Protein AF-A0AAD0AKQ8-F1 (afdb_monomer_lite)

pLDDT: mean 84.92, std 14.53, range [39.53, 98.38]

Secondary structure (DSSP, 8-state):
--------HHHHHHHHHHHTSEEEEEEE--S--TTEEEEEEEEEEETTEEEEEEEEEESS-EEEEEEE-SS--SSPPEEEEEE--S----S----EEE--SSSEEEEEEE-SEEEEEEEEE-

Structure (mmCIF, N/CA/C/O backbone):
data_AF-A0AAD0AKQ8-F1
#
_entry.id   AF-A0AAD0AKQ8-F1
#
loop_
_atom_site.group_PDB
_atom_site.id
_atom_site.type_symbol
_atom_site.label_atom_id
_atom_site.label_alt_id
_atom_site.label_comp_id
_atom_site.label_asym_id
_atom_site.label_entity_id
_atom_site.label_seq_id
_atom_site.pdbx_PDB_ins_code
_atom_site.Cartn_x
_atom_site.Cartn_y
_atom_site.Cartn_z
_atom_site.occupancy
_atom_site.B_iso_or_equiv
_atom_site.auth_seq_id
_atom_site.auth_comp_id
_atom_site.auth_asym_id
_atom_site.auth_atom_id
_atom_site.pdbx_PDB_model_num
ATOM 1 N N . MET A 1 1 ? -43.430 28.133 35.593 1.00 39.53 1 MET A N 1
ATOM 2 C CA . MET A 1 1 ? -43.155 26.712 35.284 1.00 39.53 1 MET A CA 1
ATOM 3 C C . MET A 1 1 ? -42.201 26.670 34.103 1.00 39.53 1 MET A C 1
ATOM 5 O O . MET A 1 1 ? -42.610 27.032 33.011 1.00 39.53 1 MET A O 1
ATOM 9 N N . GLY A 1 2 ? -40.925 26.357 34.333 1.00 46.75 2 GLY A N 1
ATOM 10 C CA . GLY A 1 2 ? -39.937 26.196 33.262 1.00 46.75 2 GLY A CA 1
ATOM 11 C C . GLY A 1 2 ? -39.830 24.722 32.888 1.00 46.75 2 GLY A C 1
ATOM 12 O O . GLY A 1 2 ? -39.610 23.892 33.766 1.00 46.75 2 GLY A O 1
ATOM 13 N N . TYR A 1 3 ? -40.025 24.396 31.613 1.00 47.19 3 TYR A N 1
ATOM 14 C CA . TYR A 1 3 ? -39.891 23.035 31.103 1.00 47.19 3 TYR A CA 1
ATOM 15 C C . TYR A 1 3 ? -38.404 22.679 30.989 1.00 47.19 3 TYR A C 1
ATOM 17 O O . TYR A 1 3 ? -37.707 23.175 30.108 1.00 47.19 3 TYR A O 1
ATOM 25 N N . THR A 1 4 ? -37.900 21.821 31.872 1.00 50.22 4 THR A N 1
ATOM 26 C CA . THR A 1 4 ? -36.615 21.148 31.670 1.00 50.22 4 THR A CA 1
ATOM 27 C C . THR A 1 4 ? -36.821 20.010 30.676 1.00 50.22 4 THR A C 1
ATOM 29 O O . THR A 1 4 ? -37.441 18.993 30.978 1.00 50.22 4 THR A O 1
ATOM 32 N N . THR A 1 5 ? -36.324 20.171 29.451 1.00 57.78 5 THR A N 1
ATOM 33 C CA . THR A 1 5 ? -36.323 19.093 28.457 1.00 57.78 5 THR A CA 1
ATOM 34 C C . THR A 1 5 ? -35.357 17.993 28.894 1.00 57.78 5 THR A C 1
ATOM 36 O O . THR A 1 5 ? -34.135 18.142 28.811 1.00 57.78 5 THR A O 1
ATOM 39 N N . PHE A 1 6 ? -35.904 16.870 29.359 1.00 62.31 6 PHE A N 1
ATOM 40 C CA . PHE A 1 6 ? -35.169 15.636 29.617 1.00 62.31 6 PHE A CA 1
ATOM 41 C C . PHE A 1 6 ? -34.800 14.980 28.286 1.00 62.31 6 PHE A C 1
ATOM 43 O O . PHE A 1 6 ? -35.498 14.091 27.813 1.00 62.31 6 PHE A O 1
ATOM 50 N N . LEU A 1 7 ? -33.704 15.411 27.661 1.00 66.62 7 LEU A N 1
ATOM 51 C CA . LEU A 1 7 ? -33.114 14.626 26.579 1.00 66.62 7 LEU A CA 1
ATOM 52 C C . LEU A 1 7 ? -32.382 13.415 27.185 1.00 66.62 7 LEU A C 1
ATOM 54 O O . LEU A 1 7 ? -31.457 13.612 27.990 1.00 66.62 7 LEU A O 1
ATOM 58 N N . PRO A 1 8 ? -32.753 12.172 26.819 1.00 76.88 8 PRO A N 1
ATOM 59 C CA . PRO A 1 8 ? -32.001 10.974 27.168 1.00 76.88 8 PRO A CA 1
ATOM 60 C C . PRO A 1 8 ? -30.509 11.142 26.876 1.00 76.88 8 PRO A C 1
ATOM 62 O O . PRO A 1 8 ? -30.117 11.695 25.849 1.00 76.88 8 PRO A O 1
ATOM 65 N N . GLN A 1 9 ? -29.655 10.635 27.761 1.00 67.56 9 GLN A N 1
ATOM 66 C CA . GLN A 1 9 ? -28.196 10.731 27.629 1.00 67.56 9 GLN A CA 1
ATOM 67 C C . GLN A 1 9 ? -27.677 10.105 26.319 1.00 67.56 9 GLN A C 1
ATOM 69 O O . GLN A 1 9 ? -26.698 10.578 25.748 1.00 67.56 9 GLN A O 1
ATOM 74 N N . VAL A 1 10 ? -28.403 9.116 25.785 1.00 63.41 10 VAL A N 1
ATOM 75 C CA . VAL A 1 10 ? -28.171 8.516 24.460 1.00 63.41 10 VAL A CA 1
ATOM 76 C C . VAL A 1 10 ? -28.232 9.559 23.337 1.00 63.41 10 VAL A C 1
ATOM 78 O O . VAL A 1 10 ? -27.360 9.567 22.473 1.00 63.41 10 VAL A O 1
ATOM 81 N N . LEU A 1 11 ? -29.206 10.474 23.372 1.00 67.19 11 LEU A N 1
ATOM 82 C CA . LEU A 1 11 ? -29.367 11.524 22.360 1.00 67.19 11 LEU A CA 1
ATOM 83 C C . L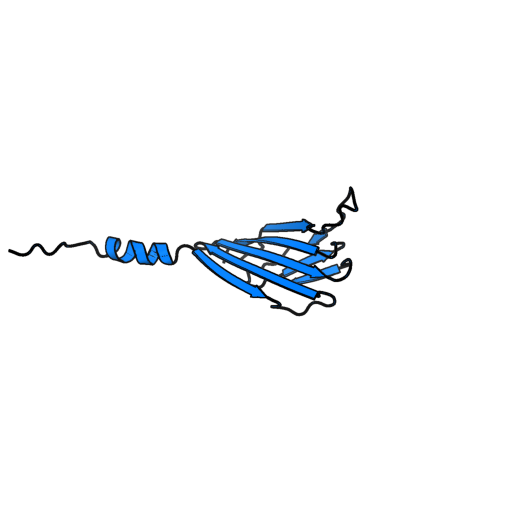EU A 1 11 ? -28.307 12.625 22.494 1.00 67.19 11 LEU A C 1
ATOM 85 O O . LEU A 1 11 ? -27.900 13.198 21.491 1.00 67.19 11 LEU A O 1
ATOM 89 N N . ARG A 1 12 ? -27.802 12.876 23.709 1.00 65.94 12 ARG A N 1
ATOM 90 C CA . ARG A 1 12 ? -26.686 13.813 23.934 1.00 65.94 12 ARG A CA 1
ATOM 91 C C . ARG A 1 12 ? -25.347 13.283 23.428 1.00 65.94 12 ARG A C 1
ATOM 93 O O . ARG A 1 12 ? -24.521 14.063 22.975 1.00 65.94 12 ARG A O 1
ATOM 100 N N . ASN A 1 13 ? -25.149 11.968 23.475 1.00 65.44 13 ASN A N 1
ATOM 101 C CA . ASN A 1 13 ? -23.910 11.329 23.030 1.00 65.44 13 ASN A CA 1
ATOM 102 C C . ASN A 1 13 ? -23.914 10.976 21.534 1.00 65.44 13 ASN A C 1
ATOM 104 O O . ASN A 1 13 ? -22.875 10.594 20.995 1.00 65.44 13 ASN A O 1
ATOM 108 N N . PHE A 1 14 ? -25.063 11.078 20.861 1.00 67.00 14 PHE A N 1
ATOM 109 C CA . PHE A 1 14 ? -25.197 10.762 19.440 1.00 67.00 14 PHE A CA 1
ATOM 110 C C . PHE A 1 14 ? -24.307 11.642 18.536 1.00 67.00 14 PHE A C 1
ATOM 112 O O . PHE A 1 14 ? -23.567 11.067 17.738 1.00 67.00 14 PHE A O 1
ATOM 119 N N . PRO A 1 15 ? -24.261 12.983 18.690 1.00 63.91 15 PRO A N 1
ATOM 120 C CA . PRO A 1 15 ? -23.389 13.839 17.879 1.00 63.91 15 PRO A CA 1
ATOM 121 C C . PRO A 1 15 ? -21.902 13.495 18.054 1.00 63.91 15 PRO A C 1
ATOM 123 O O . PRO A 1 15 ? -21.191 13.318 17.074 1.00 63.91 15 PRO A O 1
ATOM 126 N N . ILE A 1 16 ? -21.464 13.257 19.296 1.00 64.94 16 ILE A N 1
ATOM 127 C CA . ILE A 1 16 ? -20.068 12.925 19.641 1.00 64.94 16 ILE A CA 1
ATOM 128 C C . ILE A 1 16 ? -19.635 11.573 19.040 1.00 64.94 16 ILE A C 1
ATOM 130 O O . ILE A 1 16 ? -18.486 11.387 18.631 1.00 64.94 16 ILE A O 1
ATOM 134 N N . ARG A 1 17 ? -20.557 10.600 18.978 1.00 62.66 17 ARG A N 1
ATOM 135 C CA . ARG A 1 17 ? -20.319 9.306 18.316 1.00 62.66 17 ARG A CA 1
ATOM 136 C C . ARG A 1 17 ? -20.220 9.445 16.795 1.00 62.66 17 ARG A C 1
ATOM 138 O O . ARG A 1 17 ? -19.402 8.754 16.196 1.00 62.66 17 ARG A O 1
ATOM 145 N N . MET A 1 18 ? -21.011 10.330 16.188 1.00 66.31 18 MET A N 1
ATOM 146 C CA . MET A 1 18 ? -20.960 10.610 14.748 1.00 66.31 18 MET A CA 1
ATOM 147 C C . MET A 1 18 ? -19.704 11.401 14.350 1.00 66.31 18 MET A C 1
ATOM 149 O O . MET A 1 18 ? -19.147 11.161 13.285 1.00 66.31 18 MET A O 1
ATOM 153 N N . GLU A 1 19 ? -19.205 12.286 15.215 1.00 60.44 19 GLU A N 1
ATOM 154 C CA . GLU A 1 19 ? -17.961 13.040 14.984 1.00 60.44 19 GLU A CA 1
ATOM 155 C C . GLU A 1 19 ? -16.714 12.141 14.918 1.00 60.44 19 GLU A C 1
ATOM 157 O O . GLU A 1 19 ? -15.734 12.488 14.266 1.00 60.44 19 GLU A O 1
ATOM 162 N N . ASN A 1 20 ? -16.750 10.957 15.541 1.00 66.69 20 ASN A N 1
ATOM 163 C CA . ASN A 1 20 ? -15.647 9.987 15.538 1.00 66.69 20 ASN A CA 1
ATOM 164 C C . ASN A 1 20 ? -15.863 8.802 14.585 1.00 66.69 20 ASN A C 1
ATOM 166 O O . ASN A 1 20 ? -15.127 7.815 14.659 1.00 66.69 20 ASN A O 1
ATOM 170 N N . LEU A 1 21 ? -16.871 8.870 13.711 1.00 80.25 21 LEU A N 1
ATOM 171 C CA . LEU A 1 21 ? -17.234 7.753 12.838 1.00 80.25 21 LEU A CA 1
ATOM 172 C C . LEU A 1 21 ? -16.138 7.443 11.810 1.00 80.25 21 LEU A C 1
ATOM 174 O O . LEU A 1 21 ? -15.926 6.281 11.468 1.00 80.25 21 LEU A O 1
ATOM 178 N N . SER A 1 22 ? -15.425 8.481 11.364 1.00 86.69 22 SER A N 1
ATOM 179 C CA . SER A 1 22 ? -14.286 8.387 10.456 1.00 86.69 22 SER A CA 1
ATOM 180 C C . SER A 1 22 ? -13.126 9.261 10.925 1.00 86.69 22 SER A C 1
ATOM 182 O O . SER A 1 22 ? -13.332 10.416 11.291 1.00 86.69 22 SER A O 1
ATOM 184 N N . LYS A 1 23 ? -11.900 8.744 10.851 1.00 92.69 23 LYS A N 1
ATOM 185 C CA . LYS A 1 23 ? -10.662 9.499 11.081 1.00 92.69 23 LYS A CA 1
ATOM 186 C C . LYS A 1 23 ? -9.857 9.566 9.794 1.00 92.69 23 LYS A C 1
ATOM 188 O O . LYS A 1 23 ? -9.777 8.568 9.084 1.00 92.69 23 LYS A O 1
ATOM 193 N N . TYR A 1 24 ? -9.250 10.718 9.537 1.00 94.88 24 TYR A N 1
ATOM 194 C CA . TYR A 1 24 ? -8.348 10.945 8.414 1.00 94.88 24 TYR A CA 1
ATOM 195 C C . TYR A 1 24 ? -6.974 11.366 8.938 1.00 94.88 24 TYR A C 1
ATOM 197 O O . TYR A 1 24 ? -6.873 12.278 9.758 1.00 94.88 24 TYR A O 1
ATOM 205 N N . GLU A 1 25 ? -5.924 10.715 8.452 1.00 96.69 25 GLU A N 1
ATOM 206 C CA . GLU A 1 25 ? -4.532 11.075 8.701 1.00 96.69 25 GLU A CA 1
ATOM 207 C C . GLU A 1 25 ? -3.793 11.165 7.361 1.00 96.69 25 GLU A C 1
ATOM 209 O O . GLU A 1 25 ? -4.039 10.378 6.445 1.00 96.69 25 GLU A O 1
ATOM 214 N N . PHE A 1 26 ? -2.855 12.104 7.260 1.00 97.50 26 PHE A N 1
ATOM 215 C CA . PHE A 1 26 ? -1.970 12.231 6.108 1.00 97.50 26 PHE A CA 1
ATOM 216 C C . PHE A 1 26 ? -0.518 12.079 6.558 1.00 97.50 26 PHE A C 1
ATOM 218 O O . PHE A 1 26 ? -0.095 12.734 7.512 1.00 97.50 26 PHE A O 1
ATOM 225 N N . LYS A 1 27 ? 0.246 11.216 5.886 1.00 97.31 27 LYS A N 1
ATOM 226 C CA . LYS A 1 27 ? 1.674 11.004 6.160 1.00 97.31 27 LYS A CA 1
ATOM 227 C C . LYS A 1 27 ? 2.484 11.138 4.882 1.00 97.31 27 LYS A C 1
ATOM 229 O O . LYS A 1 27 ? 2.050 10.701 3.826 1.00 97.31 27 LYS A O 1
ATOM 234 N N . ASN A 1 28 ? 3.694 11.663 5.011 1.00 96.12 28 ASN A N 1
ATOM 235 C CA . ASN A 1 28 ? 4.694 11.672 3.949 1.00 96.12 28 ASN A CA 1
ATOM 236 C C . ASN A 1 28 ? 5.958 10.984 4.448 1.00 96.12 28 ASN A C 1
ATOM 238 O O . ASN A 1 28 ? 6.293 11.122 5.624 1.00 96.12 28 ASN A O 1
ATOM 242 N N . ASN A 1 29 ? 6.664 10.299 3.547 1.00 91.12 29 ASN A N 1
ATOM 243 C CA . ASN A 1 29 ? 8.013 9.771 3.785 1.00 91.12 29 ASN A CA 1
ATOM 244 C C . ASN A 1 29 ? 8.158 9.013 5.124 1.00 91.12 29 ASN A C 1
ATOM 246 O O . ASN A 1 29 ? 9.094 9.257 5.884 1.00 91.12 29 ASN A O 1
ATOM 250 N N . TRP A 1 30 ? 7.206 8.121 5.436 1.00 93.38 30 TRP A N 1
ATOM 251 C CA . TRP A 1 30 ? 7.195 7.353 6.695 1.00 93.38 30 TRP A CA 1
ATOM 252 C C . TRP A 1 30 ? 8.256 6.249 6.741 1.00 93.38 30 TRP A C 1
ATOM 254 O O . TRP A 1 30 ? 8.543 5.713 7.809 1.00 93.38 30 TRP A O 1
ATOM 264 N N . GLU A 1 31 ? 8.843 5.917 5.597 1.00 91.19 31 GLU A N 1
ATOM 265 C CA . GLU A 1 31 ? 9.966 5.001 5.466 1.00 91.19 31 GLU A CA 1
ATOM 266 C C . GLU A 1 31 ? 11.011 5.565 4.497 1.00 91.19 31 GLU A C 1
ATOM 268 O O . GLU A 1 31 ? 10.777 6.549 3.793 1.00 91.19 31 GLU A O 1
ATOM 273 N N . LYS A 1 32 ? 12.186 4.931 4.452 1.00 89.69 32 LYS A N 1
ATOM 274 C CA . LYS A 1 32 ? 13.250 5.278 3.509 1.00 89.69 32 LYS A CA 1
ATOM 275 C C . LYS A 1 32 ? 13.440 4.138 2.517 1.00 89.69 32 LYS A C 1
ATOM 277 O O . LYS A 1 32 ? 13.980 3.095 2.874 1.00 89.69 32 LYS A O 1
ATOM 282 N N . ILE A 1 33 ? 13.048 4.370 1.267 1.00 89.88 33 ILE A N 1
ATOM 283 C CA . ILE A 1 33 ? 13.236 3.428 0.160 1.00 89.88 33 ILE A CA 1
ATOM 284 C C . ILE A 1 33 ? 14.252 4.018 -0.818 1.00 89.88 33 ILE A C 1
ATOM 286 O O . ILE A 1 33 ? 14.207 5.201 -1.155 1.00 89.88 33 ILE A O 1
ATOM 290 N N . ILE A 1 34 ? 15.188 3.191 -1.280 1.00 87.81 34 ILE A N 1
ATOM 291 C CA . ILE A 1 34 ? 16.191 3.604 -2.264 1.00 87.81 34 ILE A CA 1
ATOM 292 C C . ILE A 1 34 ? 15.473 3.993 -3.567 1.00 87.81 34 ILE A C 1
ATOM 294 O O . ILE A 1 34 ? 14.687 3.210 -4.093 1.00 87.81 34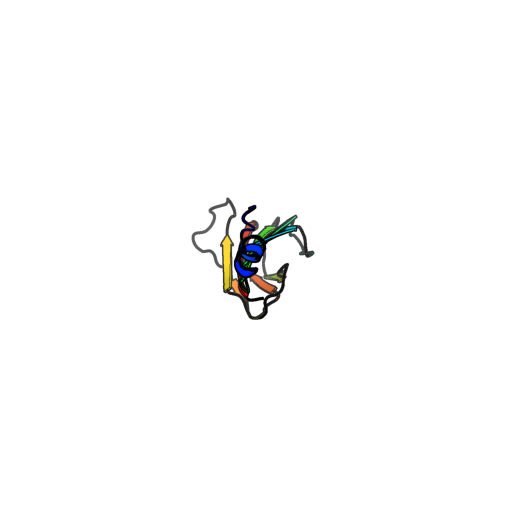 ILE A O 1
ATOM 298 N N . ASN A 1 35 ? 15.797 5.171 -4.113 1.00 87.56 35 ASN A N 1
ATOM 299 C CA . ASN A 1 35 ? 15.257 5.724 -5.372 1.00 87.56 35 ASN A CA 1
ATOM 300 C C . ASN A 1 35 ? 13.807 6.200 -5.336 1.00 87.56 35 ASN A C 1
ATOM 302 O O . ASN A 1 35 ? 13.262 6.523 -6.388 1.00 87.56 35 ASN A O 1
ATOM 306 N N . CYS A 1 36 ? 13.193 6.235 -4.157 1.00 90.88 36 CYS A N 1
ATOM 307 C CA . CYS A 1 36 ? 11.905 6.879 -3.970 1.00 90.88 36 CYS A CA 1
ATOM 308 C C . CYS A 1 36 ? 12.149 8.376 -3.760 1.00 90.88 36 CYS A C 1
ATOM 310 O O . CYS A 1 36 ? 12.731 8.763 -2.746 1.00 90.88 36 CYS A O 1
ATOM 312 N N . ASP A 1 37 ? 11.724 9.208 -4.708 1.00 91.56 37 ASP A N 1
ATOM 313 C CA . ASP A 1 37 ? 11.855 10.664 -4.609 1.00 91.56 37 ASP A CA 1
ATOM 314 C C . ASP A 1 37 ? 10.824 11.236 -3.632 1.00 91.56 37 ASP A C 1
ATOM 316 O O . ASP A 1 37 ? 11.108 12.170 -2.883 1.00 91.56 37 ASP A O 1
ATOM 320 N N . SER A 1 38 ? 9.614 10.668 -3.622 1.00 92.31 38 SER A N 1
ATOM 321 C CA . SER A 1 38 ? 8.574 11.024 -2.656 1.00 92.31 38 SER A CA 1
ATOM 322 C C . SER A 1 38 ? 7.567 9.898 -2.452 1.00 92.31 38 SER A C 1
ATOM 324 O O . SER A 1 38 ? 7.317 9.097 -3.352 1.00 92.31 38 SER A O 1
ATOM 326 N N . MET A 1 39 ? 6.969 9.865 -1.263 1.00 94.62 39 MET A N 1
ATOM 327 C CA . MET A 1 39 ? 5.815 9.022 -0.965 1.00 94.62 39 MET A CA 1
ATOM 328 C C . MET A 1 39 ? 4.827 9.756 -0.057 1.00 94.62 39 MET A C 1
ATOM 330 O O . MET A 1 39 ? 5.234 10.489 0.853 1.00 94.62 39 MET A O 1
ATOM 334 N N . SER A 1 40 ? 3.536 9.528 -0.278 1.00 97.06 40 SER A N 1
ATOM 335 C CA . SER A 1 40 ? 2.448 10.076 0.534 1.00 97.06 40 SER A CA 1
ATOM 336 C C . SER A 1 40 ? 1.391 9.018 0.837 1.00 97.06 40 SER A C 1
ATOM 338 O O . SER A 1 40 ? 1.219 8.056 0.091 1.00 97.06 40 SER A O 1
ATOM 340 N N . ALA A 1 41 ? 0.707 9.173 1.966 1.00 98.06 41 ALA A N 1
ATOM 341 C CA . ALA A 1 41 ? -0.311 8.257 2.445 1.00 98.06 41 ALA A CA 1
ATOM 342 C C . ALA A 1 41 ? -1.524 9.028 2.950 1.00 98.06 41 ALA A C 1
ATOM 344 O O . ALA A 1 41 ? -1.406 9.858 3.852 1.00 98.06 41 ALA A O 1
ATOM 345 N N . GLN A 1 42 ? -2.691 8.696 2.409 1.00 98.38 42 GLN A N 1
ATOM 346 C CA . GLN A 1 42 ? -3.987 9.063 2.969 1.00 98.38 42 GLN A CA 1
ATOM 347 C C . GLN A 1 42 ? -4.519 7.860 3.742 1.00 98.38 42 GLN A C 1
ATOM 349 O O . GLN A 1 42 ? -4.683 6.782 3.174 1.00 98.38 42 GLN A O 1
ATOM 354 N N . ILE A 1 43 ? -4.759 8.029 5.036 1.00 98.12 43 ILE A N 1
ATOM 355 C CA . ILE A 1 43 ? -5.145 6.955 5.951 1.00 98.12 43 ILE A CA 1
ATOM 356 C C . ILE A 1 43 ? -6.526 7.291 6.492 1.00 98.12 43 ILE A C 1
ATOM 358 O O . ILE A 1 43 ? -6.702 8.276 7.206 1.00 98.12 43 ILE A O 1
ATOM 362 N N . ILE A 1 44 ? -7.507 6.464 6.161 1.00 97.31 44 ILE A N 1
ATOM 363 C CA . ILE A 1 44 ? -8.903 6.652 6.536 1.00 97.31 44 ILE A CA 1
ATOM 364 C C . ILE A 1 44 ? -9.308 5.471 7.413 1.00 97.31 44 ILE A C 1
ATOM 366 O O . ILE A 1 44 ? -9.221 4.322 6.993 1.00 97.31 44 ILE A O 1
ATOM 370 N N . SER A 1 45 ? -9.732 5.731 8.647 1.00 95.38 45 SER A N 1
ATOM 371 C CA . SER A 1 45 ? -10.267 4.698 9.546 1.00 95.38 45 SER A CA 1
ATOM 372 C C . SER A 1 45 ? -11.758 4.933 9.756 1.00 95.38 45 SER A C 1
ATOM 374 O O . SER A 1 45 ? -12.126 6.034 10.151 1.00 95.38 45 SER A O 1
ATOM 376 N N . VAL A 1 46 ? -12.604 3.929 9.523 1.00 93.06 46 VAL A N 1
ATOM 377 C CA . VAL A 1 46 ? -14.061 3.992 9.739 1.00 93.06 46 VAL A CA 1
ATOM 378 C C . VAL A 1 46 ? -14.489 2.768 10.539 1.00 93.06 46 VAL A C 1
ATOM 380 O O . VAL A 1 46 ? -14.450 1.645 10.035 1.00 93.06 46 VAL A O 1
ATOM 383 N N . GLY A 1 47 ? -14.869 2.959 11.804 1.00 89.50 47 GLY A N 1
ATOM 384 C CA . GLY A 1 47 ? -15.045 1.836 12.733 1.00 89.50 47 GLY A CA 1
ATOM 385 C C . GLY A 1 47 ? -13.774 0.977 12.811 1.00 89.50 47 GLY A C 1
ATOM 386 O O . GLY A 1 47 ? -12.703 1.498 13.114 1.00 89.50 47 GLY A O 1
ATOM 387 N N . ASN A 1 48 ? -13.894 -0.315 12.488 1.00 92.56 48 ASN A N 1
ATOM 388 C CA . ASN A 1 48 ? -12.766 -1.258 12.446 1.00 92.56 48 ASN A CA 1
ATOM 389 C C . ASN A 1 48 ? -12.160 -1.418 11.043 1.00 92.56 48 ASN A C 1
ATOM 391 O O . ASN A 1 48 ? -11.317 -2.286 10.843 1.00 92.56 48 ASN A O 1
ATOM 395 N N . ILE A 1 49 ? -12.603 -0.633 10.059 1.00 96.06 49 ILE A N 1
ATOM 396 C CA . ILE A 1 49 ? -12.064 -0.662 8.698 1.00 96.06 49 ILE A CA 1
ATOM 397 C C . ILE A 1 49 ? -10.955 0.376 8.594 1.00 96.06 49 ILE A C 1
ATOM 399 O O . ILE A 1 49 ? -11.112 1.522 9.018 1.00 96.06 49 ILE A O 1
ATOM 403 N N . LEU A 1 50 ? -9.851 -0.023 7.978 1.00 97.75 50 LEU A N 1
ATOM 404 C CA . LEU A 1 50 ? -8.751 0.846 7.605 1.00 97.75 50 LEU A CA 1
ATOM 405 C C . LEU A 1 50 ? -8.608 0.845 6.085 1.00 97.75 50 LEU A C 1
ATOM 407 O O . LEU A 1 50 ? -8.532 -0.206 5.451 1.00 97.75 50 LEU A O 1
ATOM 411 N N . VAL A 1 51 ? -8.551 2.040 5.513 1.00 98.12 51 VAL A N 1
ATOM 412 C CA . VAL A 1 51 ? -8.244 2.284 4.107 1.00 98.12 51 VAL A CA 1
ATOM 413 C C . VAL A 1 51 ? -6.969 3.113 4.056 1.00 98.12 51 VAL A C 1
ATOM 415 O O . VAL A 1 51 ? -6.873 4.142 4.723 1.00 98.12 51 VAL A O 1
ATOM 418 N N . GLN A 1 52 ? -5.978 2.672 3.288 1.00 98.19 52 GLN A N 1
ATOM 419 C CA . GLN A 1 52 ? -4.757 3.438 3.045 1.00 98.19 52 GLN A CA 1
ATOM 420 C C . GLN A 1 52 ? -4.555 3.588 1.540 1.00 98.19 52 GLN A C 1
ATOM 422 O O . GLN A 1 52 ? -4.543 2.596 0.816 1.00 98.19 52 GLN A O 1
ATOM 427 N N . ILE A 1 53 ? -4.399 4.826 1.080 1.00 98.00 53 ILE A N 1
ATOM 428 C CA . ILE A 1 53 ? -4.047 5.154 -0.303 1.00 98.00 53 ILE A CA 1
ATOM 429 C C . ILE A 1 53 ? -2.617 5.671 -0.270 1.00 98.00 53 ILE A C 1
ATOM 431 O O . ILE A 1 53 ? -2.365 6.748 0.273 1.00 98.00 53 ILE A O 1
ATOM 435 N N . LEU A 1 54 ? -1.690 4.880 -0.799 1.00 96.94 54 LEU A N 1
ATOM 436 C CA . LEU A 1 54 ? -0.263 5.176 -0.807 1.00 96.94 54 LEU A CA 1
ATOM 437 C C . LEU A 1 54 ? 0.147 5.572 -2.217 1.00 96.94 54 LEU A C 1
ATOM 439 O O . LEU A 1 54 ? -0.034 4.785 -3.138 1.00 96.94 54 LEU A O 1
ATOM 443 N N . THR A 1 55 ? 0.719 6.752 -2.395 1.00 95.31 55 THR A N 1
ATOM 444 C CA . THR A 1 55 ? 1.273 7.183 -3.681 1.00 95.31 55 THR A CA 1
ATOM 445 C C . THR A 1 55 ? 2.783 7.219 -3.579 1.00 95.31 55 THR A C 1
ATOM 447 O O . THR A 1 55 ? 3.326 7.812 -2.645 1.00 95.31 55 THR A O 1
ATOM 450 N N . TYR A 1 56 ? 3.450 6.605 -4.548 1.00 93.25 56 TYR A N 1
ATOM 451 C CA . TYR A 1 56 ? 4.899 6.549 -4.635 1.00 93.25 56 TYR A CA 1
ATOM 452 C C . TYR A 1 56 ? 5.375 7.150 -5.949 1.00 93.25 56 TYR A C 1
ATOM 454 O O . TYR A 1 56 ? 4.823 6.862 -7.008 1.00 93.25 56 TYR A O 1
ATOM 462 N N . ASN A 1 57 ? 6.445 7.936 -5.859 1.00 91.31 57 ASN A N 1
ATOM 463 C CA . ASN A 1 57 ? 7.170 8.461 -7.003 1.00 91.31 57 ASN A CA 1
ATOM 464 C C . ASN A 1 57 ? 8.634 8.041 -6.891 1.00 91.31 57 ASN A C 1
ATOM 466 O O . ASN A 1 57 ? 9.349 8.436 -5.967 1.00 91.31 57 ASN A O 1
ATOM 470 N N . PHE A 1 58 ? 9.071 7.251 -7.853 1.00 89.19 58 PHE A N 1
ATOM 471 C CA . PHE A 1 58 ? 10.428 6.792 -8.049 1.00 89.19 58 PHE A CA 1
ATOM 472 C C . PHE A 1 58 ? 10.992 7.392 -9.336 1.00 89.19 58 PHE A C 1
ATOM 474 O O . PHE A 1 58 ? 10.338 7.385 -10.378 1.00 89.19 58 PHE A O 1
ATOM 481 N N . ASN A 1 59 ? 12.257 7.808 -9.303 1.00 85.12 59 ASN A N 1
ATOM 482 C CA . ASN A 1 59 ? 12.963 8.317 -10.487 1.00 85.12 59 ASN A CA 1
ATOM 483 C C . ASN A 1 59 ? 13.290 7.243 -11.539 1.00 85.12 59 ASN A C 1
ATOM 485 O O . ASN A 1 59 ? 13.886 7.547 -12.574 1.00 85.12 59 ASN A O 1
ATOM 489 N N . ARG A 1 60 ? 12.959 5.973 -11.279 1.00 84.00 60 ARG A N 1
ATOM 490 C CA . ARG A 1 60 ? 13.231 4.850 -12.178 1.00 84.00 60 ARG A CA 1
ATOM 491 C C . ARG A 1 60 ? 12.260 3.698 -11.968 1.00 84.00 60 ARG A C 1
ATOM 493 O O . ARG A 1 60 ? 11.652 3.566 -10.912 1.00 84.00 60 ARG A O 1
ATOM 500 N N . LYS A 1 61 ? 12.222 2.802 -12.955 1.00 84.44 61 LYS A N 1
ATOM 501 C CA . LYS A 1 61 ? 11.535 1.511 -12.863 1.00 84.44 61 LYS A CA 1
ATOM 502 C C . LYS A 1 61 ? 12.062 0.679 -11.691 1.00 84.44 61 LYS A C 1
ATOM 504 O O . LYS A 1 61 ? 13.274 0.597 -11.464 1.00 84.44 61 LYS A O 1
ATOM 509 N N . ILE A 1 62 ? 11.149 0.016 -10.989 1.00 85.44 62 ILE A N 1
ATOM 510 C CA . ILE A 1 62 ? 11.444 -0.750 -9.780 1.00 85.44 62 ILE A CA 1
ATOM 511 C C . ILE A 1 62 ? 11.475 -2.241 -10.084 1.00 85.44 62 ILE A C 1
ATOM 513 O O . ILE A 1 62 ? 10.478 -2.832 -10.483 1.00 85.44 62 ILE A O 1
ATOM 517 N N . GLY A 1 63 ? 12.647 -2.855 -9.887 1.00 85.06 63 GLY A N 1
ATOM 518 C CA . GLY A 1 63 ? 12.871 -4.285 -10.109 1.00 85.06 63 GLY A CA 1
ATOM 519 C C . GLY A 1 63 ? 12.149 -5.148 -9.077 1.00 85.06 63 GLY A C 1
ATOM 520 O O . GLY A 1 63 ? 11.192 -5.826 -9.423 1.00 85.06 63 GLY A O 1
ATOM 521 N N . LYS A 1 64 ? 12.581 -5.101 -7.812 1.00 90.75 64 LYS A N 1
ATOM 522 C CA . LYS A 1 64 ? 11.887 -5.688 -6.656 1.00 90.75 64 LYS A CA 1
ATOM 523 C C . LYS A 1 64 ? 12.134 -4.809 -5.437 1.00 90.75 64 LYS A C 1
ATOM 525 O O . LYS A 1 64 ? 13.281 -4.458 -5.171 1.00 90.75 64 LYS A O 1
ATOM 530 N N . THR A 1 65 ? 11.086 -4.464 -4.701 1.00 91.81 65 THR A N 1
ATOM 531 C CA . THR A 1 65 ? 11.213 -3.729 -3.439 1.00 91.81 65 THR A CA 1
ATOM 532 C C . THR A 1 65 ? 10.104 -4.110 -2.471 1.00 91.81 65 THR A C 1
ATOM 534 O O . THR A 1 65 ? 9.059 -4.615 -2.878 1.00 91.81 65 THR A O 1
ATOM 537 N N . ARG A 1 66 ? 10.338 -3.834 -1.191 1.00 94.06 66 ARG A N 1
ATOM 538 C CA . ARG A 1 66 ? 9.332 -3.909 -0.138 1.00 94.06 66 ARG A CA 1
ATOM 539 C C . ARG A 1 66 ? 8.788 -2.518 0.143 1.00 94.06 66 ARG A C 1
ATOM 541 O O . ARG A 1 66 ? 9.570 -1.573 0.216 1.00 94.06 66 ARG A O 1
ATOM 548 N N . LEU A 1 67 ? 7.478 -2.422 0.319 1.00 94.69 67 LEU A N 1
ATOM 549 C CA . LEU A 1 67 ? 6.775 -1.204 0.706 1.00 94.69 67 LEU A CA 1
ATOM 550 C C . LEU A 1 67 ? 6.068 -1.457 2.032 1.00 94.69 67 LEU A C 1
ATOM 552 O O . LEU A 1 67 ? 5.253 -2.382 2.125 1.00 94.69 67 LEU A O 1
ATOM 556 N N . THR A 1 68 ? 6.397 -0.683 3.062 1.00 96.25 68 THR A N 1
ATOM 557 C CA . THR A 1 68 ? 5.783 -0.841 4.383 1.00 96.25 68 THR A CA 1
ATOM 558 C C . THR A 1 68 ? 4.525 0.004 4.496 1.00 96.25 68 THR A C 1
ATOM 560 O O . THR A 1 68 ? 4.442 1.133 4.009 1.00 96.25 68 THR A O 1
ATOM 563 N N . PHE A 1 69 ? 3.508 -0.546 5.148 1.00 96.25 69 PHE A N 1
ATOM 564 C CA . PHE A 1 69 ? 2.265 0.169 5.371 1.00 96.25 69 PHE A CA 1
ATOM 565 C C . PHE A 1 69 ? 2.467 1.205 6.489 1.00 96.25 69 PHE A C 1
ATOM 567 O O . PHE A 1 69 ? 2.955 0.847 7.565 1.00 96.25 69 PHE A O 1
ATOM 574 N N . PRO A 1 70 ? 2.049 2.471 6.301 1.00 96.44 70 PRO A N 1
ATOM 575 C CA . PRO A 1 70 ? 2.172 3.501 7.334 1.00 96.44 70 PRO A CA 1
ATOM 576 C C . PRO A 1 70 ? 1.394 3.196 8.626 1.00 96.44 70 PRO A C 1
ATOM 578 O O . PRO A 1 70 ? 1.630 3.838 9.660 1.00 96.44 70 PRO A O 1
ATOM 581 N N . LYS A 1 71 ? 0.434 2.267 8.554 1.00 96.44 71 LYS A N 1
ATOM 582 C CA . LYS A 1 71 ? -0.305 1.687 9.675 1.00 96.44 71 LYS A CA 1
ATOM 583 C C . LYS A 1 71 ? -0.543 0.197 9.415 1.00 96.44 71 LYS A C 1
ATOM 585 O O . LYS A 1 71 ? -0.922 -0.187 8.310 1.00 96.44 71 LYS A O 1
ATOM 590 N N . ALA A 1 72 ? -0.308 -0.632 10.428 1.00 96.00 72 ALA A N 1
ATOM 591 C CA . ALA A 1 72 ? -0.519 -2.073 10.343 1.00 96.00 72 ALA A CA 1
ATOM 592 C C . ALA A 1 72 ? -2.013 -2.428 10.342 1.00 96.00 72 ALA A C 1
ATOM 594 O O . ALA A 1 72 ? -2.819 -1.745 10.976 1.00 96.00 72 ALA A O 1
ATOM 595 N N . PHE A 1 73 ? -2.349 -3.523 9.668 1.00 97.75 73 PHE A N 1
ATOM 596 C CA . PHE A 1 73 ? -3.660 -4.163 9.733 1.00 97.75 73 PHE A CA 1
ATOM 597 C C . PHE A 1 73 ? -3.652 -5.315 10.753 1.00 97.75 73 PHE A C 1
ATOM 599 O O . PHE A 1 73 ? -2.599 -5.878 11.066 1.00 97.75 73 PHE A O 1
ATOM 606 N N . ALA A 1 74 ? -4.827 -5.709 11.244 1.00 97.12 74 ALA A N 1
ATOM 607 C CA . ALA A 1 74 ? -4.986 -6.878 12.114 1.00 97.12 74 ALA A CA 1
ATOM 608 C C . ALA A 1 74 ? -4.888 -8.213 11.347 1.00 97.12 74 ALA A C 1
ATOM 610 O O . ALA A 1 74 ? -4.546 -9.242 11.924 1.00 97.12 74 ALA A O 1
ATOM 611 N N . ALA A 1 75 ? -5.156 -8.196 10.038 1.00 95.50 75 ALA A N 1
ATOM 612 C CA . ALA A 1 75 ? -5.040 -9.334 9.126 1.00 95.50 75 ALA A CA 1
ATOM 613 C C . ALA A 1 75 ? -4.500 -8.872 7.762 1.00 95.50 75 ALA A C 1
ATOM 615 O O . ALA A 1 75 ? -4.388 -7.671 7.517 1.00 95.50 75 ALA A O 1
ATOM 616 N N . THR A 1 76 ? -4.159 -9.808 6.872 1.00 96.88 76 THR A N 1
ATOM 617 C CA . THR A 1 76 ? -3.710 -9.477 5.509 1.00 96.88 76 THR A CA 1
ATOM 618 C C . THR A 1 76 ? -4.793 -8.662 4.784 1.00 96.88 76 THR A C 1
ATOM 620 O O . THR A 1 76 ? -5.908 -9.165 4.628 1.00 96.88 76 THR A O 1
ATOM 623 N N . PRO A 1 77 ? -4.508 -7.414 4.363 1.00 96.94 77 PRO A N 1
ATOM 624 C CA . PRO A 1 77 ? -5.485 -6.564 3.694 1.00 96.94 77 PRO A CA 1
ATOM 625 C C . PRO A 1 77 ? -5.681 -6.978 2.231 1.00 96.94 77 PRO A C 1
ATOM 627 O O . PRO A 1 77 ? -4.861 -7.682 1.638 1.00 96.94 77 PRO A O 1
ATOM 630 N N . PHE A 1 78 ? -6.750 -6.472 1.624 1.00 96.62 78 PHE A N 1
ATOM 631 C CA . PHE A 1 78 ? -6.848 -6.371 0.175 1.00 96.62 78 PHE A CA 1
ATOM 632 C C . PHE A 1 78 ? -5.854 -5.321 -0.329 1.00 96.62 78 PHE A C 1
ATOM 634 O O . PHE A 1 78 ? -5.743 -4.242 0.258 1.00 96.62 78 PHE A O 1
ATOM 641 N N . VAL A 1 79 ? -5.157 -5.638 -1.42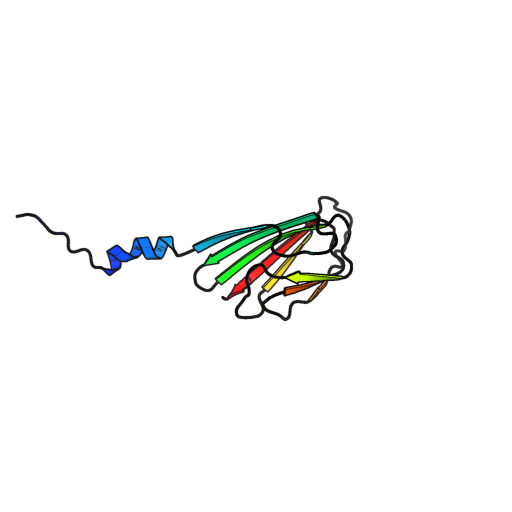0 1.00 96.25 79 VAL A N 1
ATOM 642 C CA . VAL A 1 79 ? -4.145 -4.776 -2.035 1.00 96.25 79 VAL A CA 1
ATOM 643 C C . VAL A 1 79 ? -4.421 -4.673 -3.527 1.00 96.25 79 VAL A C 1
ATOM 645 O O . VAL A 1 79 ? -4.520 -5.689 -4.212 1.00 96.25 79 VAL A O 1
ATOM 648 N N . SER A 1 80 ? -4.490 -3.451 -4.043 1.00 92.94 80 SER A N 1
ATOM 649 C CA . SER A 1 80 ? -4.457 -3.186 -5.481 1.00 92.94 80 SER A CA 1
ATOM 650 C C . SER A 1 80 ? -3.437 -2.105 -5.799 1.00 92.94 80 SER A C 1
ATOM 652 O O . SER A 1 80 ? -3.229 -1.195 -4.999 1.00 92.94 80 SER A O 1
ATOM 654 N N . ILE A 1 81 ? -2.838 -2.185 -6.983 1.00 90.44 81 ILE A N 1
ATOM 655 C CA . ILE A 1 81 ? -1.950 -1.155 -7.518 1.00 90.44 81 ILE A CA 1
ATOM 656 C C . ILE A 1 81 ? -2.563 -0.574 -8.785 1.00 90.44 81 ILE A C 1
ATOM 658 O O . ILE A 1 81 ? -3.193 -1.288 -9.565 1.00 90.44 81 ILE A O 1
ATOM 662 N N . THR A 1 82 ? -2.336 0.712 -8.979 1.00 88.50 82 THR A N 1
ATOM 663 C CA . THR A 1 82 ? -2.644 1.415 -10.212 1.00 88.50 82 THR A CA 1
ATOM 664 C C . THR A 1 82 ? -1.369 2.095 -10.669 1.00 88.50 82 THR A C 1
ATOM 666 O O . THR A 1 82 ? -0.803 2.906 -9.931 1.00 88.50 82 THR A O 1
ATOM 669 N N . ASP A 1 83 ? -0.928 1.754 -11.876 1.00 81.25 83 ASP A N 1
ATOM 670 C CA . ASP A 1 83 ? 0.076 2.533 -12.590 1.00 81.25 83 ASP A CA 1
ATOM 671 C C . ASP A 1 83 ? -0.557 3.872 -12.979 1.00 81.25 83 ASP A C 1
ATOM 673 O O . ASP A 1 83 ? -1.581 3.907 -13.665 1.00 81.25 83 ASP A O 1
ATOM 677 N N . ASN A 1 84 ? -0.003 4.961 -12.456 1.00 77.38 84 ASN A N 1
ATOM 678 C CA . ASN A 1 84 ? -0.455 6.317 -12.742 1.00 77.38 84 ASN A CA 1
ATOM 679 C C . ASN A 1 84 ? 0.669 7.169 -13.339 1.00 77.38 84 ASN A C 1
ATOM 681 O O . ASN A 1 84 ? 0.618 8.398 -13.260 1.00 77.38 84 ASN A O 1
ATOM 685 N N . ASP A 1 85 ? 1.664 6.523 -13.953 1.00 70.38 85 ASP A N 1
ATOM 686 C CA . ASP A 1 85 ? 2.611 7.202 -14.820 1.00 70.38 85 ASP A CA 1
ATOM 687 C C . ASP A 1 85 ? 1.867 7.790 -16.035 1.00 70.38 85 ASP A C 1
ATOM 689 O O . ASP A 1 85 ? 1.033 7.145 -16.674 1.00 70.38 85 ASP A O 1
ATOM 693 N N . ASN A 1 86 ? 2.167 9.047 -16.366 1.00 64.44 86 ASN A N 1
ATOM 694 C CA . ASN A 1 86 ? 1.603 9.730 -17.533 1.00 64.44 86 ASN A CA 1
ATOM 695 C C . ASN A 1 86 ? 2.131 9.144 -18.854 1.00 64.44 86 ASN A C 1
ATOM 697 O O . ASN A 1 86 ? 1.599 9.433 -19.929 1.00 64.44 86 ASN A O 1
ATOM 701 N N . SER A 1 87 ? 3.195 8.343 -18.788 1.00 62.25 87 SER A N 1
ATOM 702 C CA . SER A 1 87 ? 3.715 7.589 -19.917 1.00 62.25 87 SER A CA 1
ATOM 703 C C . SER A 1 87 ? 2.821 6.379 -20.200 1.00 62.25 87 SER A C 1
ATOM 705 O O . SER A 1 87 ? 2.989 5.312 -19.614 1.00 62.25 87 SER A O 1
ATOM 707 N N . VAL A 1 88 ? 1.881 6.518 -21.140 1.00 60.91 88 VAL A N 1
ATOM 708 C CA . VAL A 1 88 ? 1.089 5.395 -21.682 1.00 60.91 88 VAL A CA 1
ATOM 709 C C . VAL A 1 88 ? 1.991 4.532 -22.579 1.00 60.91 88 VAL A C 1
ATOM 711 O O . VAL A 1 88 ? 1.863 4.508 -23.801 1.00 60.91 88 VAL A O 1
ATOM 714 N N . ALA A 1 89 ? 2.977 3.870 -21.978 1.00 54.81 89 ALA A N 1
ATOM 715 C CA . ALA A 1 89 ? 4.014 3.112 -22.665 1.00 54.81 89 ALA A CA 1
ATOM 716 C C . ALA A 1 89 ? 3.941 1.631 -22.276 1.00 54.81 89 ALA A C 1
ATOM 718 O O . ALA A 1 89 ? 4.838 1.089 -21.637 1.00 54.81 89 ALA A O 1
ATOM 719 N N . GLY A 1 90 ? 2.862 0.960 -22.679 1.00 55.91 90 GLY A N 1
ATOM 720 C CA . GLY A 1 90 ? 2.775 -0.495 -22.586 1.00 55.91 90 GLY A CA 1
ATOM 721 C C . GLY A 1 90 ? 1.346 -1.017 -22.585 1.00 55.91 90 GLY A C 1
ATOM 722 O O . GLY A 1 90 ? 0.539 -0.643 -21.747 1.00 55.91 90 GLY A O 1
ATOM 723 N N . ILE A 1 91 ? 1.053 -1.931 -23.509 1.00 56.09 91 ILE A N 1
ATOM 724 C CA . ILE A 1 91 ? -0.194 -2.717 -23.540 1.00 56.09 91 ILE A CA 1
ATOM 725 C C . ILE A 1 91 ? -0.219 -3.805 -22.449 1.00 56.09 91 ILE A C 1
ATOM 727 O O . ILE A 1 91 ? -1.285 -4.329 -22.150 1.0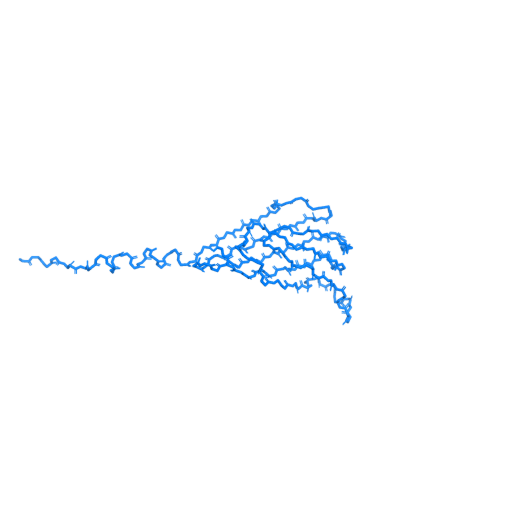0 56.09 91 ILE A O 1
ATOM 731 N N . ASN A 1 92 ? 0.935 -4.114 -21.839 1.00 57.34 92 ASN A N 1
ATOM 732 C CA . ASN A 1 92 ? 1.092 -5.140 -20.808 1.00 57.34 92 ASN A CA 1
ATOM 733 C C . ASN A 1 92 ? 1.790 -4.553 -19.573 1.00 57.34 92 ASN A C 1
ATOM 735 O O . ASN A 1 92 ? 2.967 -4.187 -19.625 1.00 57.34 92 ASN A O 1
ATOM 739 N N . LEU A 1 93 ? 1.054 -4.472 -18.466 1.00 64.19 93 LEU A N 1
ATOM 740 C CA . LEU A 1 93 ? 1.583 -4.134 -17.148 1.00 64.19 93 LEU A CA 1
ATOM 741 C C . LEU A 1 93 ? 2.030 -5.425 -16.456 1.00 64.19 93 LEU A C 1
ATOM 743 O O . LEU A 1 93 ? 1.256 -6.065 -15.752 1.00 64.19 93 LEU A O 1
ATOM 747 N N . ASP A 1 94 ? 3.287 -5.812 -16.655 1.00 75.62 94 ASP A N 1
ATOM 748 C CA . ASP A 1 94 ? 3.855 -7.036 -16.071 1.00 75.62 94 ASP A CA 1
ATOM 749 C C . ASP A 1 94 ? 4.299 -6.840 -14.604 1.00 75.62 94 ASP A C 1
ATOM 751 O O . ASP A 1 94 ? 5.320 -7.390 -14.178 1.00 75.62 94 ASP A O 1
ATOM 755 N N . TYR A 1 95 ? 3.603 -6.013 -13.817 1.00 84.62 95 TYR A N 1
ATOM 756 C CA . TYR A 1 95 ? 3.930 -5.881 -12.399 1.00 84.62 95 TYR A CA 1
ATOM 757 C C . TYR A 1 95 ? 3.456 -7.107 -11.618 1.00 84.62 95 TYR A C 1
ATOM 759 O O . TYR A 1 95 ? 2.456 -7.746 -11.943 1.00 84.62 95 TYR A O 1
ATOM 767 N N . ALA A 1 96 ? 4.155 -7.407 -10.529 1.00 88.00 96 ALA A N 1
ATOM 768 C CA . ALA A 1 96 ? 3.718 -8.416 -9.576 1.00 88.00 96 ALA A CA 1
ATOM 769 C C . ALA A 1 96 ? 3.659 -7.826 -8.173 1.00 88.00 96 ALA A C 1
ATOM 771 O O . ALA A 1 96 ? 4.493 -7.006 -7.782 1.00 88.00 96 ALA A O 1
ATOM 772 N N . ILE A 1 97 ? 2.652 -8.272 -7.429 1.00 91.00 97 ILE A N 1
ATOM 773 C CA . ILE A 1 97 ? 2.411 -7.899 -6.044 1.00 91.00 97 ILE A CA 1
ATOM 774 C C . ILE A 1 97 ? 2.372 -9.197 -5.240 1.00 91.00 97 ILE A C 1
ATOM 776 O O . ILE A 1 97 ? 1.570 -10.085 -5.520 1.00 91.00 97 ILE A O 1
ATOM 780 N N . GLY A 1 98 ? 3.242 -9.312 -4.245 1.00 92.12 98 GLY A N 1
ATOM 781 C CA . GLY A 1 98 ? 3.219 -10.368 -3.243 1.00 92.12 98 GLY A CA 1
ATOM 782 C C . GLY A 1 98 ? 2.781 -9.791 -1.903 1.00 92.12 98 GLY A C 1
ATOM 783 O O . GLY A 1 98 ? 3.564 -9.109 -1.242 1.00 92.12 98 GLY A O 1
ATOM 784 N N . TRP A 1 99 ? 1.540 -10.060 -1.496 1.00 90.88 99 TRP A N 1
ATOM 785 C CA . TRP A 1 99 ? 0.988 -9.593 -0.223 1.00 90.88 99 TRP A CA 1
ATOM 786 C C . TRP A 1 99 ? 0.488 -10.779 0.608 1.00 90.88 99 TRP A C 1
ATOM 788 O O . TRP A 1 99 ? -0.550 -11.378 0.351 1.00 90.88 99 TRP A O 1
ATOM 798 N N . ASN A 1 100 ? 1.255 -11.149 1.626 1.00 89.38 100 ASN A N 1
ATOM 799 C CA . ASN A 1 100 ? 0.894 -12.198 2.582 1.00 89.38 100 ASN A CA 1
ATOM 800 C C . ASN A 1 100 ? 1.050 -11.729 4.035 1.00 89.38 100 ASN A C 1
ATOM 802 O O . ASN A 1 100 ? 1.058 -12.552 4.948 1.00 89.38 100 ASN A O 1
ATOM 806 N N . THR A 1 101 ? 1.196 -10.419 4.252 1.00 95.44 101 THR A N 1
ATOM 807 C CA . THR A 1 101 ? 1.395 -9.832 5.579 1.00 95.44 101 THR A CA 1
ATOM 808 C C . THR A 1 101 ? 0.453 -8.663 5.821 1.00 95.44 101 THR A C 1
ATOM 810 O O . THR A 1 101 ? -0.144 -8.120 4.893 1.00 95.44 101 THR A O 1
ATOM 813 N N . SER A 1 102 ? 0.338 -8.261 7.083 1.00 96.94 102 SER A N 1
ATOM 814 C CA . SER A 1 102 ? -0.489 -7.132 7.500 1.00 96.94 102 SER A CA 1
ATOM 815 C C . SER A 1 102 ? 0.281 -5.813 7.641 1.00 96.94 102 SER A C 1
ATOM 817 O O . SER A 1 102 ? -0.292 -4.810 8.069 1.00 96.94 102 SER A O 1
ATOM 819 N N . THR A 1 103 ? 1.573 -5.792 7.298 1.00 97.06 103 THR A N 1
ATOM 820 C CA . THR A 1 103 ? 2.464 -4.642 7.530 1.00 97.06 103 THR A CA 1
ATOM 821 C C . THR A 1 103 ? 3.253 -4.206 6.304 1.00 97.06 103 THR A C 1
ATOM 823 O O . THR A 1 103 ? 3.799 -3.104 6.313 1.00 97.06 103 THR A O 1
ATOM 826 N N . TYR A 1 104 ? 3.333 -5.027 5.258 1.00 96.62 104 TYR A N 1
ATOM 827 C CA . TYR A 1 104 ? 4.033 -4.674 4.030 1.00 96.62 104 TYR A CA 1
ATOM 828 C C . TYR A 1 104 ? 3.537 -5.472 2.824 1.00 96.62 104 TYR A C 1
ATOM 830 O O . TYR A 1 104 ? 2.872 -6.506 2.944 1.00 96.62 104 TYR A O 1
ATOM 838 N N . VAL A 1 105 ? 3.970 -5.019 1.653 1.00 96.06 105 VAL A N 1
ATOM 839 C CA . VAL A 1 105 ? 3.860 -5.742 0.390 1.00 96.06 105 VAL A CA 1
ATOM 840 C C . VAL A 1 105 ? 5.211 -5.777 -0.318 1.00 96.06 105 VAL A C 1
ATOM 842 O O . VAL A 1 105 ? 5.978 -4.815 -0.252 1.00 96.06 105 VAL A O 1
ATOM 845 N N . ASP A 1 106 ? 5.513 -6.887 -0.984 1.00 94.38 106 ASP A N 1
ATOM 846 C CA . ASP A 1 106 ? 6.628 -6.957 -1.922 1.00 94.38 106 ASP A CA 1
ATOM 847 C C . ASP A 1 106 ? 6.086 -6.689 -3.329 1.00 94.38 106 ASP A C 1
ATOM 849 O O . ASP A 1 106 ? 5.122 -7.319 -3.761 1.00 94.38 106 ASP A O 1
ATOM 853 N N . ILE A 1 107 ? 6.694 -5.753 -4.051 1.00 92.00 107 ILE A N 1
ATOM 854 C CA . ILE A 1 107 ? 6.320 -5.423 -5.428 1.00 92.00 107 ILE A CA 1
ATOM 855 C C . ILE A 1 107 ? 7.504 -5.617 -6.366 1.00 92.00 107 ILE A C 1
ATOM 857 O O . ILE A 1 107 ? 8.668 -5.517 -5.963 1.00 92.00 107 ILE A O 1
ATOM 861 N N . SER A 1 108 ? 7.211 -5.857 -7.637 1.00 90.31 108 SER A N 1
ATOM 862 C CA . SER A 1 108 ? 8.221 -5.930 -8.686 1.00 90.31 108 SER A CA 1
ATOM 863 C C . SER A 1 108 ? 7.696 -5.437 -10.021 1.00 90.31 108 SER A C 1
ATOM 865 O O . SER A 1 108 ? 6.508 -5.562 -10.305 1.00 90.31 108 SER A O 1
ATOM 867 N N . ASN A 1 109 ? 8.620 -4.958 -10.852 1.00 87.69 109 ASN A N 1
ATOM 868 C CA . ASN A 1 109 ? 8.390 -4.535 -12.230 1.00 87.69 109 ASN A CA 1
ATOM 869 C C . ASN A 1 109 ? 7.372 -3.385 -12.377 1.00 87.69 109 ASN A C 1
ATOM 871 O O . ASN A 1 109 ? 6.674 -3.304 -13.384 1.00 87.69 109 ASN A O 1
ATOM 875 N N . VAL A 1 110 ? 7.313 -2.488 -11.387 1.00 83.75 110 VAL A N 1
ATOM 876 C CA . VAL A 1 110 ? 6.431 -1.308 -11.394 1.00 83.75 110 VAL A CA 1
ATOM 877 C C . VAL A 1 110 ? 7.151 -0.106 -12.018 1.00 83.75 110 VAL A C 1
ATOM 879 O O . VAL A 1 110 ? 8.370 0.048 -11.869 1.00 83.75 110 VAL A O 1
ATOM 882 N N . THR A 1 111 ? 6.401 0.720 -12.743 1.00 79.50 111 THR A N 1
ATOM 883 C CA . THR A 1 111 ? 6.811 2.018 -13.303 1.00 79.50 111 THR A CA 1
ATOM 884 C C . THR A 1 111 ? 7.151 3.038 -12.208 1.00 79.50 111 THR A C 1
ATOM 886 O O . THR A 1 111 ? 7.006 2.772 -11.015 1.00 79.50 111 THR A O 1
ATOM 889 N N . GLY A 1 112 ? 7.700 4.190 -12.609 1.00 79.12 112 GLY A N 1
ATOM 890 C CA . GLY A 1 112 ? 8.213 5.192 -11.671 1.00 79.12 112 GLY A CA 1
ATOM 891 C C . GLY A 1 112 ? 7.130 5.804 -10.776 1.00 79.12 112 GLY A C 1
ATOM 892 O O . GLY A 1 112 ? 7.392 6.054 -9.606 1.00 79.12 112 GLY A O 1
ATOM 893 N N . GLY A 1 113 ? 5.911 6.001 -11.281 1.00 88.50 113 GLY A N 1
ATOM 894 C CA . GLY A 1 113 ? 4.779 6.530 -10.513 1.00 88.50 113 GLY A CA 1
ATOM 895 C C . GLY A 1 113 ? 3.675 5.493 -10.350 1.00 88.50 113 GLY A C 1
ATOM 896 O O . GLY A 1 113 ? 3.212 4.930 -11.339 1.00 88.50 113 GLY A O 1
ATOM 897 N N . PHE A 1 114 ? 3.249 5.231 -9.113 1.00 90.56 114 PHE A N 1
ATOM 898 C CA . PHE A 1 114 ? 2.105 4.353 -8.867 1.00 90.56 114 PHE A CA 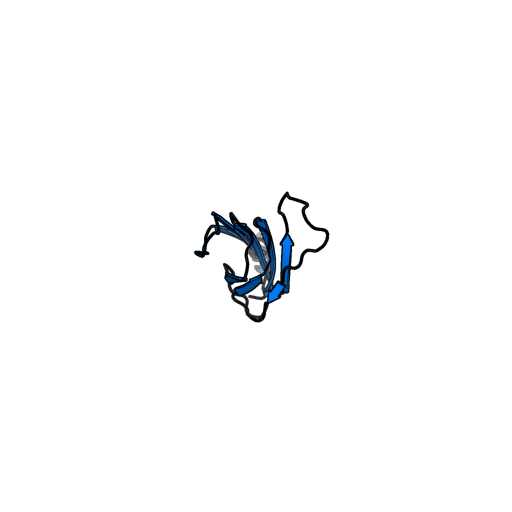1
ATOM 899 C C . PHE A 1 114 ? 1.376 4.676 -7.562 1.00 90.56 114 PHE A C 1
ATOM 901 O O . PHE A 1 114 ? 1.923 5.264 -6.623 1.00 90.56 114 PHE A O 1
ATOM 908 N N . THR A 1 115 ? 0.130 4.214 -7.478 1.00 94.12 115 THR A N 1
ATOM 909 C CA . THR A 1 115 ? -0.682 4.265 -6.259 1.00 94.12 115 THR A CA 1
ATOM 910 C C . THR A 1 115 ? -1.073 2.860 -5.813 1.00 94.12 115 THR A C 1
ATOM 912 O O . THR A 1 115 ? -1.456 2.026 -6.628 1.00 94.12 115 THR A O 1
ATOM 915 N N . ILE A 1 116 ? -1.012 2.604 -4.508 1.00 95.31 116 ILE A N 1
ATOM 916 C CA . ILE A 1 116 ? -1.510 1.391 -3.861 1.00 95.31 116 ILE A CA 1
ATOM 917 C C . ILE A 1 116 ? -2.742 1.740 -3.031 1.00 95.31 116 ILE A C 1
ATOM 919 O O . ILE A 1 116 ? -2.701 2.643 -2.198 1.00 95.31 116 ILE A O 1
ATOM 923 N N . LEU A 1 117 ? -3.818 0.984 -3.225 1.00 97.38 117 LEU A N 1
ATOM 924 C CA . LEU A 1 117 ? -4.985 0.983 -2.353 1.00 97.38 117 LEU A CA 1
ATOM 925 C C . LEU A 1 117 ? -4.933 -0.255 -1.459 1.00 97.38 117 LEU A C 1
ATOM 927 O O . LEU A 1 117 ? -4.851 -1.387 -1.938 1.00 97.38 117 LEU A O 1
ATOM 931 N N . LEU A 1 118 ? -5.000 -0.019 -0.154 1.00 97.62 118 LEU A N 1
ATOM 932 C CA . LEU A 1 118 ? -5.036 -1.039 0.882 1.00 97.62 118 LEU A CA 1
ATOM 933 C C . LEU A 1 118 ? -6.360 -0.922 1.628 1.00 97.62 118 LEU A C 1
ATOM 935 O O . LEU A 1 118 ? -6.687 0.158 2.121 1.00 97.62 118 LEU A O 1
ATOM 939 N N . ILE A 1 119 ? -7.100 -2.020 1.745 1.00 97.88 119 ILE A N 1
ATOM 940 C CA . ILE A 1 119 ? -8.342 -2.074 2.524 1.00 97.88 119 ILE A CA 1
ATOM 941 C C . ILE A 1 119 ? -8.289 -3.290 3.433 1.00 97.88 119 ILE A C 1
ATOM 943 O O . ILE A 1 119 ? -8.076 -4.412 2.981 1.00 97.88 119 ILE A O 1
ATOM 947 N N . GLY A 1 120 ? -8.509 -3.084 4.721 1.00 97.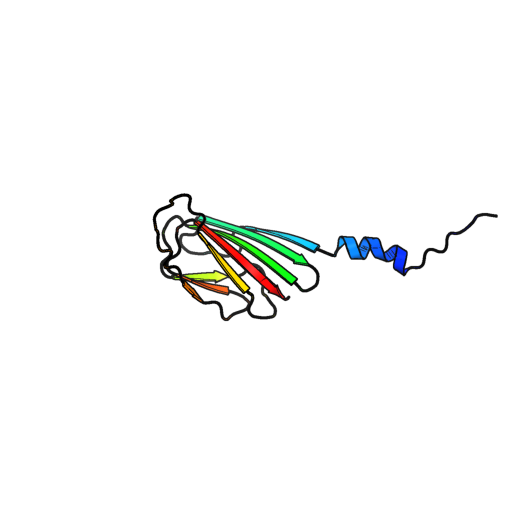38 120 GLY A N 1
ATOM 948 C CA . GLY A 1 120 ? -8.499 -4.166 5.690 1.00 97.38 120 GLY A CA 1
ATOM 949 C C . GLY A 1 120 ? -9.113 -3.743 7.009 1.00 97.38 120 GLY A C 1
ATOM 950 O O . GLY A 1 120 ? -9.801 -2.727 7.095 1.00 97.38 120 GLY A O 1
ATOM 951 N N . ILE A 1 121 ? -8.848 -4.540 8.036 1.00 96.25 121 ILE A N 1
ATOM 952 C CA . ILE A 1 121 ? -9.336 -4.299 9.391 1.00 96.25 121 ILE A CA 1
ATOM 953 C C . ILE A 1 121 ? -8.191 -3.941 10.339 1.00 96.25 121 ILE A C 1
ATOM 955 O O . ILE A 1 121 ? -7.053 -4.365 10.119 1.00 96.25 121 ILE A O 1
ATOM 959 N N . ILE A 1 122 ? -8.502 -3.161 11.372 1.00 89.94 122 ILE A N 1
ATOM 960 C CA . ILE A 1 122 ? -7.604 -2.789 12.481 1.00 89.94 122 ILE A CA 1
ATOM 961 C C . ILE A 1 122 ? -8.024 -3.433 13.792 1.00 89.94 122 ILE A C 1
ATOM 963 O O . ILE A 1 122 ? -9.235 -3.704 13.957 1.00 89.94 122 ILE A O 1
#

Organism: NCBI:txid2663009

Sequence (122 aa):
MGYTTFLPQVLRNFPIRMENLSKYEFKNNWEKIINCDSMSAQIISVGNILVQILTYNFNRKIGKTRLTFPKAFAATPFVSITDNDNSVAGINLDYAIGWNTSTYVDISNVTGGFTILLIGII

Foldseek 3Di:
DDDDDPDDVCVVCVVVCVVVQKDWDKDKCLDDDPQWPIKIWIWMDGPFKIKIKIKTAGPFWFAKDKDWDSDFAPAFWDKDKDQPPPPPPDPDQPKDWATHGRTIIMIGGHGRIMMMITMHGD

Radius of gyration: 20.34 Å; chains: 1; bounding box: 59×39×59 Å